Protein AF-A0A845U9T0-F1 (afdb_monomer_lite)

Organism: NCBI:txid2678518

pLDDT: mean 72.05, std 19.16, range [35.59, 94.81]

Radius of gyration: 30.47 Å; chains: 1; bounding box: 71×34×75 Å

Foldseek 3Di:
DDPDDDDDDPCPDPPPPPDDDPQDKFWWADPPPGIDIDRDHPVCQQPFDQDPPPRDTTGTDDDDDPDDDDDPVVVVVVVVVVVCLVPNPDDDPPVDDDPDDDDDDPDPPPPPPDPPVPDDPPPDDD

Secondary structure (DSSP, 8-state):
------------------S---PPEEEEEETTTEEEEEE--GGGTTSPEEPTTT--EEEEE-PPP-PPPPPHHHHHHHHHHHHHHH-----------------------------GGGS-TT----

Structure (mmCIF, N/CA/C/O backbone):
data_AF-A0A845U9T0-F1
#
_entry.id   AF-A0A845U9T0-F1
#
loop_
_atom_site.group_PDB
_atom_site.id
_atom_site.type_symbol
_atom_site.label_atom_id
_atom_site.label_alt_id
_atom_site.label_comp_id
_atom_site.label_asym_id
_atom_site.label_entity_id
_atom_site.label_seq_id
_atom_site.pdbx_PDB_ins_code
_atom_site.Cartn_x
_atom_site.Cartn_y
_atom_site.Cartn_z
_atom_site.occupancy
_atom_site.B_iso_or_equiv
_atom_site.auth_seq_id
_atom_site.auth_comp_id
_atom_site.auth_asym_id
_atom_site.auth_atom_id
_atom_site.pdbx_PDB_model_num
ATOM 1 N N . MET A 1 1 ? -35.854 2.836 18.927 1.00 38.88 1 MET A N 1
ATOM 2 C CA . MET A 1 1 ? -35.274 1.476 18.996 1.00 38.88 1 MET A CA 1
ATOM 3 C C . MET A 1 1 ? -33.750 1.597 18.902 1.00 38.88 1 MET A C 1
ATOM 5 O O . MET A 1 1 ? -33.208 1.652 17.812 1.00 38.88 1 MET A O 1
ATOM 9 N N . ASN A 1 2 ? -33.083 2.022 19.975 1.00 35.59 2 ASN A N 1
ATOM 10 C CA . ASN A 1 2 ? -32.337 1.165 20.914 1.00 35.59 2 ASN A CA 1
ATOM 11 C C . ASN A 1 2 ? -31.400 0.147 20.237 1.00 35.59 2 ASN A C 1
ATOM 13 O O . ASN A 1 2 ? -31.702 -1.040 20.186 1.00 35.59 2 ASN A O 1
ATOM 17 N N . TRP A 1 3 ? -30.241 0.627 19.775 1.00 43.59 3 TRP A N 1
ATOM 18 C CA . TRP A 1 3 ? -29.057 -0.191 19.493 1.00 43.59 3 TRP A CA 1
ATOM 19 C C . TRP A 1 3 ? -28.278 -0.386 20.800 1.00 43.59 3 TRP A C 1
ATOM 21 O O . TRP A 1 3 ? -27.363 0.371 21.114 1.00 43.59 3 TRP A O 1
ATOM 31 N N . GLN A 1 4 ? -28.690 -1.358 21.612 1.00 44.28 4 GLN A N 1
ATOM 32 C CA . GLN A 1 4 ? -27.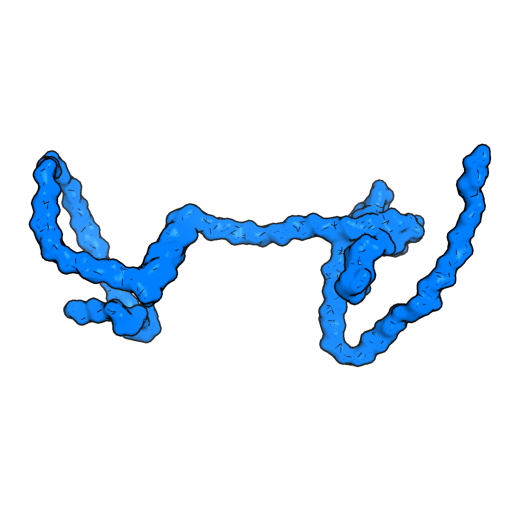956 -1.768 22.809 1.00 44.28 4 GLN A CA 1
ATOM 33 C C . GLN A 1 4 ? -27.548 -3.240 22.715 1.00 44.28 4 GLN A C 1
ATOM 35 O O . GLN A 1 4 ? -28.406 -4.097 22.525 1.00 44.28 4 GLN A O 1
ATOM 40 N N . ARG A 1 5 ? -26.262 -3.472 23.031 1.00 43.94 5 ARG A N 1
ATOM 41 C CA . ARG A 1 5 ? -25.603 -4.734 23.444 1.00 43.94 5 ARG A CA 1
ATOM 42 C C . ARG A 1 5 ? -25.292 -5.700 22.284 1.00 43.94 5 ARG A C 1
ATOM 44 O O . ARG A 1 5 ? -26.107 -5.907 21.406 1.00 43.94 5 ARG A O 1
ATOM 51 N N . SER A 1 6 ? -24.102 -6.288 22.180 1.00 44.00 6 SER A N 1
ATOM 52 C CA . SER A 1 6 ? -23.219 -6.749 23.253 1.00 44.00 6 SER A CA 1
ATOM 53 C C . SER A 1 6 ? -21.743 -6.675 22.867 1.00 44.00 6 SER A C 1
ATOM 55 O O . SER A 1 6 ? -21.327 -7.186 21.831 1.00 44.00 6 SER A O 1
ATOM 57 N N . MET A 1 7 ? -20.947 -6.139 23.794 1.00 48.44 7 MET A N 1
ATOM 58 C CA . MET A 1 7 ? -19.568 -6.562 23.994 1.00 48.44 7 MET A CA 1
ATOM 59 C C . MET A 1 7 ? -19.577 -8.055 24.331 1.00 48.44 7 MET A C 1
ATOM 61 O O . MET A 1 7 ? -20.154 -8.455 25.341 1.00 48.44 7 MET A O 1
ATOM 65 N N . VAL A 1 8 ? -18.911 -8.869 23.521 1.00 44.19 8 VAL A N 1
ATOM 66 C CA . VAL A 1 8 ? -18.323 -10.116 24.009 1.00 44.19 8 VAL A CA 1
ATOM 67 C C . VAL A 1 8 ? -16.890 -10.126 23.514 1.00 44.19 8 VAL A C 1
ATOM 69 O O . VAL A 1 8 ? -16.607 -10.408 22.351 1.00 44.19 8 VAL A O 1
ATOM 72 N N . GLY A 1 9 ? -15.989 -9.729 24.412 1.00 44.94 9 GLY A N 1
ATOM 73 C CA . GLY A 1 9 ? -14.562 -9.884 24.218 1.00 44.94 9 GLY A CA 1
ATOM 74 C C . GLY A 1 9 ? -14.255 -11.347 23.941 1.00 44.94 9 GLY A C 1
ATOM 75 O O . GLY A 1 9 ? -14.543 -12.223 24.755 1.00 44.94 9 GLY A O 1
ATOM 76 N N . ARG A 1 10 ? -13.655 -11.610 22.785 1.00 42.50 10 ARG A N 1
ATOM 77 C CA . ARG A 1 10 ? -13.039 -12.898 22.490 1.00 42.50 10 ARG A CA 1
ATOM 78 C C . ARG A 1 10 ? -11.532 -12.696 22.469 1.00 42.50 10 ARG A C 1
ATOM 80 O O . ARG A 1 10 ? -10.883 -12.696 21.431 1.00 42.50 10 ARG A O 1
ATOM 87 N N . SER A 1 11 ? -11.003 -12.464 23.667 1.00 49.97 11 SER A N 1
ATOM 88 C CA . SER A 1 11 ? -9.575 -12.536 23.959 1.00 49.97 11 SER A CA 1
ATOM 89 C C . SER A 1 11 ? -9.167 -14.008 23.987 1.00 49.97 11 SER A C 1
ATOM 91 O O . SER A 1 11 ? -9.206 -14.622 25.041 1.00 49.97 11 SER A O 1
ATOM 93 N N . PHE A 1 12 ? -8.875 -14.598 22.824 1.00 44.16 12 PHE A N 1
ATOM 94 C CA . PHE A 1 12 ? -8.414 -15.986 22.669 1.00 44.16 12 PHE A CA 1
ATOM 95 C C . PHE A 1 12 ? -7.844 -16.144 21.242 1.00 44.16 12 PHE A C 1
ATOM 97 O O . PHE A 1 12 ? -8.606 -16.316 20.302 1.00 44.16 12 PHE A O 1
ATOM 104 N N . TYR A 1 13 ? -6.555 -16.062 20.925 1.00 47.75 13 TYR A N 1
ATOM 105 C CA . TYR A 1 13 ? -5.326 -16.009 21.700 1.00 47.75 13 TYR A CA 1
ATOM 106 C C . TYR A 1 13 ? -4.304 -15.232 20.857 1.00 47.75 13 TYR A C 1
ATOM 108 O O . TYR A 1 13 ? -4.102 -15.553 19.683 1.00 47.75 13 TYR A O 1
ATOM 116 N N . ALA A 1 14 ? -3.624 -14.249 21.446 1.00 55.84 14 ALA A N 1
ATOM 117 C CA . ALA A 1 14 ? -2.331 -13.827 20.928 1.00 55.84 14 ALA A CA 1
ATOM 118 C C . ALA A 1 14 ? -1.397 -15.033 21.077 1.00 55.84 14 ALA A C 1
ATOM 120 O O . ALA A 1 14 ? -0.988 -15.370 22.186 1.00 55.84 14 ALA A O 1
ATOM 121 N N . ILE A 1 15 ? -1.153 -15.746 19.976 1.00 57.47 15 ILE A N 1
ATOM 122 C CA . ILE A 1 15 ? -0.206 -16.860 19.937 1.00 57.47 15 ILE A CA 1
ATOM 123 C C . ILE A 1 15 ? 1.148 -16.269 20.354 1.00 57.47 15 ILE A C 1
ATOM 125 O O . ILE A 1 15 ? 1.649 -15.388 19.649 1.00 57.47 15 ILE A O 1
ATOM 129 N N . PRO A 1 16 ? 1.739 -16.678 21.492 1.00 53.03 16 PRO A N 1
ATOM 130 C CA . PRO A 1 16 ? 3.032 -16.153 21.889 1.00 53.03 16 PRO A CA 1
ATOM 131 C C . PRO A 1 16 ? 4.074 -16.712 20.919 1.00 53.03 16 PRO A C 1
ATOM 133 O O . PRO A 1 16 ? 4.473 -17.874 21.015 1.00 53.03 16 PRO A O 1
ATOM 136 N N . PHE A 1 17 ? 4.484 -15.883 19.958 1.00 54.03 17 PHE A N 1
ATOM 137 C CA . PHE A 1 17 ? 5.569 -16.171 19.026 1.00 54.03 17 PHE A CA 1
ATOM 138 C C . PHE A 1 17 ? 6.864 -16.372 19.819 1.00 54.03 17 PHE A C 1
ATOM 140 O O . PHE A 1 17 ? 7.557 -15.421 20.187 1.00 54.03 17 PHE A O 1
ATOM 147 N N . ARG A 1 18 ? 7.203 -17.630 20.111 1.00 58.97 18 ARG A N 1
ATOM 148 C CA . ARG A 1 18 ? 8.524 -17.978 20.629 1.00 58.97 18 ARG A CA 1
ATOM 149 C C . ARG A 1 18 ? 9.514 -17.963 19.477 1.00 58.97 18 ARG A C 1
ATOM 151 O O . ARG A 1 18 ? 9.571 -18.896 18.690 1.00 58.97 18 ARG A O 1
ATOM 158 N N . GLY A 1 19 ? 10.329 -16.916 19.466 1.00 54.12 19 GLY A N 1
ATOM 159 C CA . GLY A 1 19 ? 11.667 -16.946 18.897 1.00 54.12 19 GLY A CA 1
ATOM 160 C C . GLY A 1 19 ? 11.731 -16.746 17.387 1.00 54.12 19 GLY A C 1
ATOM 161 O O . GLY A 1 19 ? 11.682 -17.699 16.624 1.00 54.12 19 GLY A O 1
ATOM 162 N N . ARG A 1 20 ? 12.054 -15.504 17.005 1.00 58.94 20 ARG A N 1
ATOM 163 C CA . ARG A 1 20 ? 12.726 -15.138 15.744 1.00 58.94 20 ARG A CA 1
ATOM 164 C C . ARG A 1 20 ? 11.877 -14.967 14.477 1.00 58.94 20 ARG A C 1
ATOM 166 O O . ARG A 1 20 ? 12.447 -15.010 13.393 1.00 58.94 20 ARG A O 1
ATOM 173 N N . ASP A 1 21 ? 10.591 -14.638 14.594 1.00 58.19 21 ASP A N 1
ATOM 174 C CA . ASP A 1 21 ? 9.792 -14.218 13.434 1.00 58.19 21 ASP A CA 1
ATOM 175 C C . ASP A 1 21 ? 9.629 -12.693 13.378 1.00 58.19 21 ASP A C 1
ATOM 177 O O . ASP A 1 21 ? 9.148 -12.059 14.321 1.00 58.19 21 ASP A O 1
ATOM 181 N N . ARG A 1 22 ? 10.065 -12.082 12.271 1.00 68.81 22 ARG A N 1
ATOM 182 C CA . ARG A 1 22 ? 9.840 -10.658 11.989 1.00 68.81 22 ARG A CA 1
ATOM 183 C C . ARG A 1 22 ? 8.363 -10.475 11.636 1.00 68.81 22 ARG A C 1
ATOM 185 O O . ARG A 1 22 ? 7.997 -10.528 10.466 1.00 68.81 22 ARG A O 1
ATOM 192 N N . MET A 1 23 ? 7.515 -10.308 12.646 1.00 85.12 23 MET A N 1
ATOM 193 C CA . MET A 1 23 ? 6.086 -10.073 12.438 1.00 85.12 23 MET A CA 1
ATOM 194 C C . MET A 1 23 ? 5.888 -8.774 11.631 1.00 85.12 23 MET A C 1
ATOM 196 O O . MET A 1 23 ? 6.529 -7.771 11.956 1.00 85.12 23 MET A O 1
ATOM 200 N N . PRO A 1 24 ? 5.065 -8.777 10.565 1.00 86.75 24 PRO A N 1
ATOM 201 C CA . PRO A 1 24 ? 4.915 -7.611 9.709 1.00 86.75 24 PRO A CA 1
ATOM 202 C C . PRO A 1 24 ? 4.261 -6.452 10.463 1.00 86.75 24 PRO A C 1
ATOM 204 O O . PRO A 1 24 ? 3.299 -6.631 11.213 1.00 86.75 24 PRO A O 1
ATOM 207 N N . SER A 1 25 ? 4.791 -5.255 10.229 1.00 88.19 25 SER A N 1
ATOM 208 C CA . SER A 1 25 ? 4.262 -3.998 10.743 1.00 88.19 25 SER A CA 1
ATOM 209 C C . SER A 1 25 ? 3.198 -3.441 9.798 1.00 88.19 25 SER A C 1
ATOM 211 O O . SER A 1 25 ? 3.440 -3.326 8.593 1.00 88.19 25 SER A O 1
ATOM 213 N N . TYR A 1 26 ? 2.056 -3.039 10.342 1.00 90.88 26 TYR A N 1
ATOM 214 C CA . TYR A 1 26 ? 0.970 -2.392 9.612 1.00 90.88 26 TYR A CA 1
ATOM 215 C C . TYR A 1 26 ? 0.676 -1.011 10.192 1.00 90.88 26 TYR A C 1
ATOM 217 O O . TYR A 1 26 ? 0.786 -0.812 11.399 1.00 90.88 26 TYR A O 1
ATOM 225 N N . GLU A 1 27 ? 0.291 -0.071 9.331 1.00 92.25 27 GLU A N 1
ATOM 226 C CA . GLU A 1 27 ? -0.120 1.280 9.723 1.00 92.25 27 GLU A CA 1
ATOM 227 C C . GLU A 1 27 ? -1.642 1.360 9.878 1.00 92.25 27 GLU A C 1
ATOM 229 O O . GLU A 1 27 ? -2.390 0.829 9.056 1.00 92.25 27 GLU A O 1
ATOM 234 N N . TYR A 1 28 ? -2.096 2.063 10.910 1.00 92.81 28 TYR A N 1
ATOM 235 C CA . TYR A 1 28 ? -3.500 2.337 11.210 1.00 92.81 28 TYR A CA 1
ATOM 236 C C . TYR A 1 28 ? -3.687 3.834 11.451 1.00 92.81 28 TYR A C 1
ATOM 238 O O . TYR A 1 28 ? -2.749 4.528 11.845 1.00 92.81 28 TYR A O 1
ATOM 246 N N . GLU A 1 29 ? -4.896 4.341 11.221 1.00 94.19 29 GLU A N 1
ATOM 247 C CA . GLU A 1 29 ? -5.227 5.754 11.408 1.00 94.19 29 GLU A CA 1
ATOM 248 C C . GLU A 1 29 ? -6.441 5.911 12.315 1.00 94.19 29 GLU A C 1
ATOM 250 O O . GLU A 1 29 ? -7.535 5.412 12.045 1.00 94.19 29 GLU A O 1
ATOM 255 N N . CYS A 1 30 ? -6.212 6.596 13.433 1.00 93.31 30 CYS A N 1
ATOM 256 C CA . CYS A 1 30 ? -7.248 7.033 14.347 1.00 93.31 30 CYS A CA 1
ATOM 257 C C . CYS A 1 30 ? -7.718 8.437 13.947 1.00 93.31 30 CYS A C 1
ATOM 259 O O . CYS A 1 30 ? -6.899 9.336 13.760 1.00 93.31 30 CYS A O 1
ATOM 261 N N . ASN A 1 31 ? -9.036 8.652 13.920 1.00 91.19 31 ASN A N 1
ATOM 262 C CA . ASN A 1 31 ? -9.647 9.943 13.581 1.00 91.19 31 ASN A CA 1
ATOM 263 C C . ASN A 1 31 ? -9.326 11.078 14.574 1.00 91.19 31 ASN A C 1
ATOM 265 O O . ASN A 1 31 ? -9.613 12.237 14.282 1.00 91.19 31 ASN A O 1
ATOM 269 N N . HIS A 1 32 ? -8.781 10.769 15.755 1.00 90.31 32 HIS A N 1
ATOM 270 C CA . HIS A 1 32 ? -8.492 11.760 16.799 1.00 90.31 32 HIS A CA 1
ATOM 271 C C . HIS A 1 32 ? -7.000 11.906 17.099 1.00 90.31 32 HIS A C 1
ATOM 273 O O . HIS A 1 32 ? -6.515 13.025 17.232 1.00 90.31 32 HIS A O 1
ATOM 279 N N . CYS A 1 33 ? -6.265 10.795 17.194 1.00 92.19 33 CYS A N 1
ATOM 280 C CA . CYS A 1 33 ? -4.849 10.809 17.577 1.00 92.19 33 CYS A CA 1
ATOM 281 C C . CYS A 1 33 ? -3.889 10.753 16.377 1.00 92.19 33 CYS A C 1
ATOM 283 O O . CYS A 1 33 ? -2.709 11.056 16.527 1.00 92.19 33 CYS A O 1
ATOM 285 N N . GLY A 1 34 ? -4.375 10.378 15.189 1.00 90.94 34 GLY A N 1
ATOM 286 C CA . GLY A 1 34 ? -3.557 10.229 13.986 1.00 90.94 34 GLY A CA 1
ATOM 287 C C . GLY A 1 34 ? -3.049 8.803 13.757 1.00 90.94 34 GLY A C 1
ATOM 288 O O . GLY A 1 34 ? -3.689 7.821 14.145 1.00 90.94 34 GLY A O 1
ATOM 289 N N . LYS A 1 35 ? -1.915 8.689 13.055 1.00 92.31 35 LYS A N 1
ATOM 290 C CA . LYS A 1 35 ? -1.380 7.413 12.556 1.00 92.31 35 LYS A CA 1
ATOM 291 C C . LYS A 1 35 ? -0.489 6.714 13.574 1.00 92.31 35 LYS A C 1
ATOM 293 O O . LYS A 1 35 ? 0.323 7.357 14.234 1.00 92.31 35 LYS A O 1
ATOM 298 N N . PHE A 1 36 ? -0.592 5.392 13.641 1.00 92.19 36 PHE A N 1
ATOM 299 C CA . PHE A 1 36 ? 0.279 4.545 14.452 1.00 92.19 36 PHE A CA 1
ATOM 300 C C . PHE A 1 36 ? 0.576 3.218 13.746 1.00 92.19 36 PHE A C 1
ATOM 302 O O . PHE A 1 36 ? -0.123 2.828 12.810 1.00 92.19 36 PHE A O 1
ATOM 309 N N . THR A 1 37 ? 1.620 2.527 14.200 1.00 91.00 37 THR A N 1
ATOM 310 C CA . THR A 1 37 ? 2.097 1.278 13.593 1.00 91.00 37 THR A CA 1
ATOM 311 C C . THR A 1 37 ? 2.023 0.139 14.599 1.00 91.00 37 THR A C 1
ATOM 313 O O . THR A 1 37 ? 2.470 0.287 15.734 1.00 91.00 37 THR A O 1
ATOM 316 N N . GLU A 1 38 ? 1.504 -1.013 14.176 1.00 89.62 38 GLU A N 1
ATOM 317 C CA . GLU A 1 38 ? 1.376 -2.205 15.014 1.00 89.62 38 GLU A CA 1
ATOM 318 C C . GLU A 1 38 ? 1.848 -3.459 14.269 1.00 89.62 38 GLU A C 1
ATOM 320 O O . GLU A 1 38 ? 1.585 -3.635 13.077 1.00 89.62 38 GLU A O 1
ATOM 325 N N . ASN A 1 39 ? 2.547 -4.350 14.974 1.00 88.88 39 ASN A N 1
ATOM 326 C CA . ASN A 1 39 ? 2.958 -5.640 14.428 1.00 88.88 39 ASN A CA 1
ATOM 327 C C . ASN A 1 39 ? 1.820 -6.642 14.619 1.00 88.88 39 ASN A C 1
ATOM 329 O O . ASN A 1 39 ? 1.439 -6.923 15.755 1.00 88.88 39 ASN A O 1
ATOM 333 N N . ARG A 1 40 ? 1.286 -7.201 13.531 1.00 87.25 40 ARG A N 1
ATOM 334 C CA . ARG A 1 40 ? 0.195 -8.189 13.594 1.00 87.25 40 ARG A CA 1
ATOM 335 C C . ARG A 1 40 ? 0.449 -9.330 12.610 1.00 87.25 40 ARG A C 1
ATOM 337 O O . ARG A 1 40 ? 1.163 -9.141 11.628 1.00 87.25 40 ARG A O 1
ATOM 344 N N . PRO A 1 41 ? -0.112 -10.528 12.829 1.00 87.50 41 PRO A N 1
ATOM 345 C CA . PRO A 1 41 ? -0.094 -11.566 11.808 1.00 87.50 41 PRO A CA 1
ATOM 346 C C . PRO A 1 41 ? -0.890 -11.110 10.579 1.00 87.50 41 PRO A C 1
ATOM 348 O O . PRO A 1 41 ? -1.893 -10.405 10.701 1.00 87.50 41 PRO A O 1
ATOM 351 N N . LEU A 1 42 ? -0.490 -11.572 9.391 1.00 87.56 42 LEU A N 1
ATOM 352 C CA . LEU A 1 42 ? -1.147 -11.210 8.129 1.00 87.56 42 LEU A CA 1
ATOM 353 C C . LEU A 1 42 ? -2.661 -11.502 8.139 1.00 87.56 42 LEU A C 1
ATOM 355 O O . LEU A 1 42 ? -3.433 -10.724 7.581 1.00 87.56 42 LEU A O 1
ATOM 359 N N . ALA A 1 43 ? -3.085 -12.564 8.833 1.00 88.94 43 ALA A N 1
ATOM 360 C CA . ALA A 1 43 ? -4.492 -12.942 8.992 1.00 88.94 43 ALA A CA 1
ATOM 361 C C . ALA A 1 43 ? -5.356 -11.867 9.679 1.00 88.94 43 ALA A C 1
ATOM 363 O O . ALA A 1 43 ? -6.530 -11.756 9.360 1.00 88.94 43 ALA A O 1
ATOM 364 N N . GLN A 1 44 ? -4.776 -11.066 10.580 1.00 85.81 44 GLN A N 1
ATOM 365 C CA . GLN A 1 44 ? -5.474 -9.987 11.300 1.00 85.81 44 GLN A CA 1
ATOM 366 C C . GLN A 1 44 ? -5.209 -8.615 10.683 1.00 85.81 44 GLN A C 1
ATOM 368 O O . GLN A 1 44 ? -5.609 -7.587 11.220 1.00 85.81 44 GLN A O 1
ATOM 373 N N . SER A 1 45 ? -4.495 -8.570 9.559 1.00 86.56 45 SER A N 1
ATOM 374 C CA . SER A 1 45 ? -4.101 -7.305 8.955 1.00 86.56 45 SER A CA 1
ATOM 375 C C . SER A 1 45 ? -5.292 -6.518 8.400 1.00 86.56 45 SER A C 1
ATOM 377 O O . SER A 1 45 ? -5.136 -5.344 8.113 1.00 86.56 45 SER A O 1
ATOM 379 N N . GLY A 1 46 ? -6.462 -7.125 8.189 1.00 86.81 46 GLY A N 1
ATOM 380 C CA . GLY A 1 46 ? -7.672 -6.410 7.762 1.00 86.81 46 GLY A CA 1
ATOM 381 C C . GLY A 1 46 ? -8.519 -5.870 8.916 1.00 86.81 46 GLY A C 1
ATOM 382 O O . GLY A 1 46 ? -9.394 -5.040 8.680 1.00 86.81 46 GLY A O 1
ATOM 383 N N . ASP A 1 47 ? -8.270 -6.330 10.142 1.00 90.88 47 ASP A N 1
ATOM 384 C CA . ASP A 1 47 ? -9.112 -6.014 11.292 1.00 90.88 47 ASP A CA 1
ATOM 385 C C . ASP A 1 47 ? -8.778 -4.621 11.845 1.00 90.88 47 ASP A C 1
ATOM 387 O O . ASP A 1 47 ? -7.603 -4.240 11.875 1.00 90.88 47 ASP A O 1
ATOM 391 N N . PRO A 1 48 ? -9.772 -3.846 12.323 1.00 90.69 48 PRO A N 1
ATOM 392 C CA . PRO A 1 48 ? -9.495 -2.588 13.003 1.00 90.69 48 PRO A CA 1
ATOM 393 C C . PRO A 1 48 ? -8.621 -2.821 14.247 1.00 90.69 48 PRO A C 1
ATOM 395 O O . PRO A 1 48 ? -8.805 -3.786 14.996 1.00 90.69 48 PRO A O 1
ATOM 398 N N . ALA A 1 49 ? -7.660 -1.925 14.463 1.00 90.94 49 ALA A N 1
ATOM 399 C CA . ALA A 1 49 ? -6.795 -1.916 15.639 1.00 90.94 49 ALA A CA 1
ATOM 400 C C . ALA A 1 49 ? -7.319 -0.929 16.687 1.00 90.94 49 ALA A C 1
ATOM 402 O O . ALA A 1 49 ? -8.054 0.003 16.363 1.00 90.94 49 ALA A O 1
ATOM 403 N N . VAL A 1 50 ? -6.945 -1.122 17.949 1.00 92.81 50 VAL A N 1
ATOM 404 C CA . VAL A 1 50 ? -7.298 -0.195 19.032 1.00 92.81 50 VAL A CA 1
ATOM 405 C C . VAL A 1 50 ? -6.204 0.862 19.142 1.00 92.81 50 VAL A C 1
ATOM 407 O O . VAL A 1 50 ? -5.022 0.531 19.202 1.00 92.81 50 VAL A O 1
ATOM 410 N N . CYS A 1 51 ? -6.582 2.139 19.144 1.00 91.06 51 CYS A N 1
ATOM 411 C CA . CYS A 1 51 ? -5.626 3.232 19.279 1.00 91.06 51 CYS A CA 1
ATOM 412 C C . CYS A 1 51 ? -5.022 3.251 20.696 1.00 91.06 51 CYS A C 1
ATOM 414 O O . CYS A 1 51 ? -5.780 3.391 21.653 1.00 91.06 51 CYS A O 1
ATOM 416 N N . PRO A 1 52 ? -3.685 3.233 20.859 1.00 89.75 52 PRO A N 1
ATOM 417 C CA . PRO A 1 52 ? -3.043 3.189 22.178 1.00 89.75 52 PRO A CA 1
ATOM 418 C C . PRO A 1 52 ? -3.175 4.486 22.996 1.00 89.75 52 PRO A C 1
ATOM 420 O O . PRO A 1 52 ? -2.746 4.522 24.145 1.00 89.75 52 PRO A O 1
ATOM 423 N N . GLN A 1 53 ? -3.710 5.567 22.413 1.00 91.25 53 GLN A N 1
ATOM 424 C CA . GLN A 1 53 ? -3.899 6.847 23.108 1.00 91.25 53 GLN A CA 1
ATOM 425 C C . GLN A 1 53 ? -5.341 7.121 23.545 1.00 91.25 53 GLN A C 1
ATOM 427 O O . GLN A 1 53 ? -5.538 7.813 24.539 1.00 91.25 53 GLN A O 1
ATOM 432 N N . CYS A 1 54 ? -6.341 6.645 22.798 1.00 91.69 54 CYS A N 1
ATOM 433 C CA . CYS A 1 54 ? -7.752 6.967 23.055 1.00 91.69 54 CYS A CA 1
ATOM 434 C C . CYS A 1 54 ? -8.684 5.749 23.075 1.00 91.69 54 CYS A C 1
ATOM 436 O O . CYS A 1 54 ? -9.896 5.926 23.167 1.00 91.69 54 CYS A O 1
ATOM 438 N N . ASP A 1 55 ? -8.142 4.535 22.939 1.00 91.31 55 ASP A N 1
ATOM 439 C CA . ASP A 1 55 ? -8.865 3.255 22.937 1.00 91.31 55 ASP A CA 1
ATOM 440 C C . ASP A 1 55 ? -9.977 3.117 21.880 1.00 91.31 55 ASP A C 1
ATOM 442 O O . ASP A 1 55 ? -10.791 2.193 21.915 1.00 91.31 55 ASP A O 1
ATOM 446 N N . GLN A 1 56 ? -10.008 4.006 20.887 1.00 90.50 56 GLN A N 1
ATOM 447 C CA . GLN A 1 56 ? -10.958 3.931 19.783 1.00 90.50 56 GLN A CA 1
ATOM 448 C C . GLN A 1 56 ? -10.491 2.984 18.674 1.00 90.50 56 GLN A C 1
ATOM 450 O O . GLN A 1 56 ? -9.294 2.780 18.464 1.00 90.50 56 GLN A O 1
ATOM 455 N N . SER A 1 57 ? -11.449 2.454 17.908 1.00 91.12 57 SER A N 1
ATOM 456 C CA . SER A 1 57 ? -11.171 1.647 16.720 1.00 91.12 57 SER A CA 1
ATOM 457 C C . SER A 1 57 ? -10.556 2.494 15.603 1.00 91.12 57 SER A C 1
ATOM 459 O O . SER A 1 57 ? -11.155 3.476 15.161 1.00 91.12 57 SER A O 1
ATOM 461 N N . ALA A 1 58 ? -9.402 2.072 15.105 1.00 92.19 58 ALA A N 1
ATOM 462 C CA . ALA A 1 58 ? -8.681 2.668 13.993 1.00 92.19 58 ALA A CA 1
ATOM 463 C C . ALA A 1 58 ? -8.640 1.700 12.806 1.00 92.19 58 ALA A C 1
ATOM 465 O O . ALA A 1 58 ? -8.342 0.512 12.957 1.00 92.19 58 ALA A O 1
ATOM 466 N N . ALA A 1 59 ? -8.939 2.209 11.612 1.00 91.94 59 ALA A N 1
ATOM 467 C CA . ALA A 1 59 ? -8.885 1.422 10.386 1.00 91.94 59 ALA A CA 1
ATOM 468 C C . ALA A 1 59 ? -7.439 1.298 9.890 1.00 91.94 59 ALA A C 1
ATOM 470 O O . ALA A 1 59 ? -6.617 2.195 10.098 1.00 91.94 59 ALA A O 1
ATOM 471 N N . ARG A 1 60 ? -7.124 0.191 9.211 1.00 92.44 60 ARG A N 1
ATOM 472 C CA . ARG A 1 60 ? -5.817 0.027 8.571 1.00 92.44 60 ARG A CA 1
ATOM 473 C C . ARG A 1 60 ? -5.661 1.003 7.413 1.00 92.44 60 ARG A C 1
ATOM 475 O O . ARG A 1 60 ? -6.547 1.125 6.569 1.00 92.44 60 ARG A O 1
ATOM 482 N N . VAL A 1 61 ? -4.477 1.594 7.315 1.00 91.75 61 VAL A N 1
ATOM 483 C CA . VAL A 1 61 ? -4.061 2.417 6.184 1.00 91.75 61 VAL A CA 1
ATOM 484 C C . VAL A 1 61 ? -3.122 1.628 5.282 1.00 91.75 61 VAL A C 1
ATOM 486 O O . VAL A 1 61 ? -2.150 1.014 5.722 1.00 91.75 61 VAL A O 1
ATOM 489 N N . ILE A 1 62 ? -3.408 1.656 3.981 1.00 88.31 62 ILE A N 1
ATOM 490 C CA . ILE A 1 62 ? -2.504 1.146 2.950 1.00 88.31 62 ILE A CA 1
ATOM 491 C C . ILE A 1 62 ? -1.726 2.339 2.407 1.00 88.31 62 ILE A C 1
ATOM 493 O O . ILE A 1 62 ? -2.168 3.030 1.488 1.00 88.31 62 ILE A O 1
ATOM 497 N N . SER A 1 63 ? -0.568 2.597 3.007 1.00 82.00 63 SER A N 1
ATOM 498 C CA . SER A 1 63 ? 0.316 3.660 2.543 1.00 82.00 63 SER A CA 1
ATOM 499 C C . SER A 1 63 ? 0.959 3.269 1.206 1.00 82.00 63 SER A C 1
ATOM 501 O O . SER A 1 63 ? 1.465 2.150 1.065 1.00 82.00 63 SER A O 1
ATOM 503 N N . PRO A 1 64 ? 0.959 4.161 0.199 1.00 79.31 64 PRO A N 1
ATOM 504 C CA . PRO A 1 64 ? 1.604 3.880 -1.071 1.00 79.31 64 PRO A CA 1
ATOM 505 C C . PRO A 1 64 ? 3.110 3.722 -0.859 1.00 79.31 64 PRO A C 1
ATOM 507 O O . PRO A 1 64 ? 3.765 4.569 -0.245 1.00 79.31 64 PRO A O 1
ATOM 510 N N . CYS A 1 65 ? 3.683 2.649 -1.402 1.00 77.12 65 CYS A N 1
ATOM 511 C CA . CYS A 1 65 ? 5.131 2.502 -1.423 1.00 77.12 65 CYS A CA 1
ATOM 512 C C . CYS A 1 65 ? 5.730 3.606 -2.310 1.00 77.12 65 CYS A C 1
ATOM 514 O O . CYS A 1 65 ? 5.314 3.789 -3.458 1.00 77.12 65 CYS A O 1
ATOM 516 N N . ARG A 1 66 ? 6.712 4.351 -1.789 1.00 78.75 66 ARG A N 1
ATOM 517 C CA . ARG A 1 66 ? 7.436 5.377 -2.552 1.00 78.75 66 ARG A CA 1
ATOM 518 C C . ARG A 1 66 ? 8.395 4.702 -3.532 1.00 78.75 66 ARG A C 1
ATOM 520 O O . ARG A 1 66 ? 9.582 4.557 -3.260 1.00 78.75 66 ARG A O 1
ATOM 527 N N . LEU A 1 67 ? 7.868 4.268 -4.672 1.00 83.00 67 LEU A N 1
ATOM 528 C CA . LEU A 1 67 ? 8.663 3.660 -5.733 1.00 83.00 67 LEU A CA 1
ATOM 529 C C . LEU A 1 67 ? 9.336 4.749 -6.572 1.00 83.00 67 LEU A C 1
ATOM 531 O O . LEU A 1 67 ? 8.667 5.586 -7.181 1.00 83.00 67 LEU A O 1
ATOM 535 N N . SER A 1 68 ? 10.667 4.709 -6.647 1.00 85.12 68 SER A N 1
ATOM 536 C CA . SER A 1 68 ? 11.400 5.500 -7.635 1.00 85.12 68 SER A CA 1
ATOM 537 C C . SER A 1 68 ? 11.097 4.962 -9.033 1.00 85.12 68 SER A C 1
ATOM 539 O O . SER A 1 68 ? 11.186 3.759 -9.291 1.00 85.12 68 SER A O 1
ATOM 541 N N . ARG A 1 69 ? 10.710 5.844 -9.956 1.00 87.81 69 ARG A N 1
ATOM 542 C CA . ARG A 1 69 ? 10.458 5.469 -11.348 1.00 87.81 69 ARG A CA 1
ATOM 543 C C . ARG A 1 69 ? 11.725 5.712 -12.155 1.00 87.81 69 ARG A C 1
ATOM 545 O O . ARG A 1 69 ? 12.168 6.848 -12.270 1.00 87.81 69 ARG A O 1
ATOM 552 N N . ALA A 1 70 ? 12.243 4.662 -12.793 1.00 90.12 70 ALA A N 1
ATOM 553 C CA . ALA A 1 70 ? 13.228 4.827 -13.860 1.00 90.12 70 ALA A CA 1
ATOM 554 C C . ALA A 1 70 ? 12.696 5.809 -14.922 1.00 90.12 70 ALA A C 1
ATOM 556 O O . ALA A 1 70 ? 11.492 5.804 -15.218 1.00 90.12 70 ALA A O 1
ATOM 557 N N . SER A 1 71 ? 13.579 6.631 -15.494 1.00 94.25 71 SER A N 1
ATOM 558 C CA . SER A 1 71 ? 13.230 7.512 -16.612 1.00 94.25 71 SER A CA 1
ATOM 559 C C . SER A 1 71 ? 12.778 6.690 -17.825 1.00 94.25 71 SER A C 1
ATOM 561 O O . SER A 1 71 ? 13.110 5.508 -17.945 1.00 94.25 71 SER A O 1
ATOM 563 N N . SER A 1 72 ? 12.009 7.301 -18.734 1.00 93.19 72 SER A N 1
ATOM 564 C CA . SER A 1 72 ? 11.506 6.608 -19.932 1.00 93.19 72 SER A CA 1
ATOM 565 C C . SER A 1 72 ? 12.647 5.988 -20.747 1.00 93.19 72 SER A C 1
ATOM 567 O O . SER A 1 72 ? 12.616 4.799 -21.055 1.00 93.19 72 SER A O 1
ATOM 569 N N . ASN A 1 73 ? 13.712 6.764 -20.978 1.00 94.81 73 ASN A N 1
ATOM 570 C CA . ASN A 1 73 ? 14.888 6.327 -21.730 1.00 94.81 73 ASN A CA 1
ATOM 571 C C . ASN A 1 73 ? 15.571 5.116 -21.090 1.00 94.81 73 ASN A C 1
ATOM 573 O O . ASN A 1 73 ? 15.910 4.167 -21.791 1.00 94.81 73 ASN A O 1
ATOM 577 N N . LEU A 1 74 ? 15.729 5.117 -19.761 1.00 94.56 74 LEU A N 1
ATOM 578 C CA . LEU A 1 74 ? 16.334 3.991 -19.055 1.00 94.56 74 LEU A CA 1
ATOM 579 C C . LEU A 1 74 ? 15.452 2.740 -19.173 1.00 94.56 74 LEU A C 1
ATOM 581 O O . LEU A 1 74 ? 15.953 1.660 -19.471 1.00 94.56 74 LEU 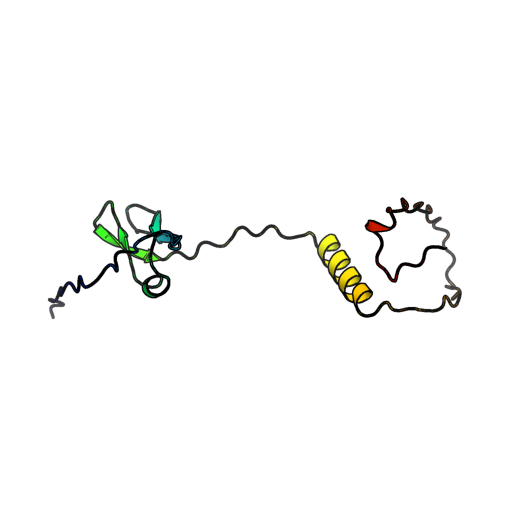A O 1
ATOM 585 N N . ARG A 1 75 ? 14.129 2.888 -19.030 1.00 93.69 75 ARG A N 1
ATOM 586 C CA . ARG A 1 75 ? 13.176 1.777 -19.184 1.00 93.69 75 ARG A CA 1
ATOM 587 C C . ARG A 1 75 ? 13.215 1.175 -20.590 1.00 93.69 75 ARG A C 1
ATOM 589 O O . ARG A 1 75 ? 13.269 -0.041 -20.727 1.00 93.69 75 ARG A O 1
ATOM 596 N N . MET A 1 76 ? 13.231 2.021 -21.619 1.00 93.69 76 MET A N 1
ATOM 597 C CA . MET A 1 76 ? 13.329 1.585 -23.014 1.00 93.69 76 MET A CA 1
ATOM 598 C C . MET A 1 76 ? 14.667 0.897 -23.296 1.00 93.69 76 MET A C 1
ATOM 600 O O . MET A 1 76 ? 14.685 -0.143 -23.949 1.00 93.69 76 MET A O 1
ATOM 604 N N . ALA A 1 77 ? 15.776 1.432 -22.775 1.00 91.31 77 ALA A N 1
ATOM 605 C CA . ALA A 1 77 ? 17.090 0.811 -22.910 1.00 91.31 77 ALA A CA 1
ATOM 606 C C . ALA A 1 77 ? 17.114 -0.592 -22.284 1.00 91.31 77 ALA A C 1
ATOM 608 O O . ALA A 1 77 ? 17.581 -1.531 -22.928 1.00 91.31 77 ALA A O 1
ATOM 609 N N . HIS A 1 78 ? 16.546 -0.761 -21.082 1.00 92.00 78 HIS A N 1
ATOM 610 C CA . HIS A 1 78 ? 16.395 -2.080 -20.460 1.00 92.00 78 HIS A CA 1
ATOM 611 C C . HIS A 1 78 ? 15.517 -3.012 -21.299 1.00 92.00 78 HIS A C 1
ATOM 613 O O . HIS A 1 78 ? 15.948 -4.121 -21.586 1.00 92.00 78 HIS A O 1
ATOM 619 N N . GLN A 1 79 ? 14.363 -2.551 -21.788 1.00 93.00 79 GLN A N 1
ATOM 620 C CA . GLN A 1 79 ? 13.465 -3.364 -22.615 1.00 93.00 79 GLN A CA 1
ATOM 621 C C . GLN A 1 79 ? 14.119 -3.825 -23.930 1.00 93.00 79 GLN A C 1
ATOM 623 O O . GLN A 1 79 ? 13.965 -4.975 -24.344 1.00 93.00 79 GLN A O 1
ATOM 628 N N . VAL A 1 80 ? 14.866 -2.945 -24.604 1.00 87.75 80 VAL A N 1
ATOM 629 C CA . VAL A 1 80 ? 15.619 -3.296 -25.820 1.00 87.75 80 VAL A CA 1
ATOM 630 C C . VAL A 1 80 ? 16.751 -4.269 -25.485 1.00 87.75 80 VAL A C 1
ATOM 632 O O . VAL A 1 80 ? 16.981 -5.217 -26.237 1.00 87.75 80 VAL A O 1
ATOM 635 N N . ASN A 1 81 ? 17.429 -4.075 -24.352 1.00 88.50 81 ASN A N 1
ATOM 636 C CA . ASN A 1 81 ? 18.502 -4.950 -23.887 1.00 88.50 81 ASN A CA 1
ATOM 637 C C . ASN A 1 81 ? 17.991 -6.344 -23.485 1.00 88.50 81 ASN A C 1
ATOM 639 O O . ASN A 1 81 ? 18.665 -7.331 -23.775 1.00 88.50 81 ASN A O 1
ATOM 643 N N . GLU A 1 82 ? 16.816 -6.435 -22.862 1.00 90.12 82 GLU A N 1
ATOM 644 C CA . GLU A 1 82 ? 16.105 -7.687 -22.571 1.00 90.12 82 GLU A CA 1
ATOM 645 C C . GLU A 1 82 ? 15.700 -8.384 -23.873 1.00 90.12 82 GLU A C 1
ATOM 647 O O . GLU A 1 82 ? 16.071 -9.529 -24.090 1.00 90.12 82 GLU A O 1
ATOM 652 N N . ARG A 1 83 ? 15.081 -7.678 -24.828 1.00 85.31 83 ARG A N 1
ATOM 653 C CA . ARG A 1 83 ? 14.749 -8.266 -26.141 1.00 85.31 83 ARG A CA 1
ATOM 654 C C . ARG A 1 83 ? 15.983 -8.790 -26.882 1.00 85.31 83 ARG A C 1
ATOM 656 O O . ARG A 1 83 ? 15.956 -9.882 -27.440 1.00 85.31 83 ARG A O 1
ATOM 663 N N . SER A 1 84 ? 17.065 -8.015 -26.875 1.00 80.62 84 SER A N 1
ATOM 664 C CA . SER A 1 84 ? 18.331 -8.393 -27.517 1.00 80.62 84 SER A CA 1
ATOM 665 C C . SER A 1 84 ? 19.055 -9.516 -26.768 1.00 80.62 84 SER A C 1
ATOM 667 O O . SER A 1 84 ? 19.926 -10.155 -27.346 1.00 80.62 84 SER A O 1
ATOM 669 N N . ALA A 1 85 ? 18.717 -9.745 -25.491 1.00 81.81 85 ALA A N 1
ATOM 670 C CA . ALA A 1 85 ? 19.240 -10.848 -24.691 1.00 81.81 85 ALA A CA 1
ATOM 671 C C . ALA A 1 85 ? 18.834 -12.196 -25.271 1.00 81.81 85 ALA A C 1
ATOM 673 O O . ALA A 1 85 ? 19.689 -13.056 -25.467 1.00 81.81 85 ALA A O 1
ATOM 674 N N . ASP A 1 86 ? 17.530 -12.329 -25.507 1.00 81.50 86 ASP A N 1
ATOM 675 C CA . ASP A 1 86 ? 16.878 -13.603 -25.781 1.00 81.50 86 ASP A CA 1
ATOM 676 C C . ASP A 1 86 ? 16.799 -13.882 -27.282 1.00 81.50 86 ASP A C 1
ATOM 678 O O . ASP A 1 86 ? 16.863 -15.032 -27.711 1.00 81.50 86 ASP A O 1
ATOM 682 N N . ASN A 1 87 ? 16.682 -12.835 -28.106 1.00 77.19 87 ASN A N 1
ATOM 683 C CA . ASN A 1 87 ? 16.667 -12.969 -29.558 1.00 77.19 87 ASN A CA 1
ATOM 684 C C . ASN A 1 87 ? 17.305 -11.736 -30.223 1.00 77.19 87 ASN A C 1
ATOM 686 O O . ASN A 1 87 ? 16.601 -10.796 -30.613 1.00 77.19 87 ASN A O 1
ATOM 690 N N . PRO A 1 88 ? 18.646 -11.687 -30.329 1.00 77.62 88 PRO A N 1
ATOM 691 C CA . PRO A 1 88 ? 19.308 -10.588 -31.009 1.00 77.62 88 PRO A CA 1
ATOM 692 C C . PRO A 1 88 ? 18.955 -10.631 -32.499 1.00 77.62 88 PRO A C 1
ATOM 694 O O . PRO A 1 88 ? 19.291 -11.578 -33.210 1.00 77.62 88 PRO A O 1
ATOM 697 N N . SER A 1 89 ? 18.294 -9.587 -32.999 1.00 72.88 89 SER A N 1
ATOM 698 C CA . SER A 1 89 ? 17.986 -9.483 -34.424 1.00 72.88 89 SER A CA 1
ATOM 699 C C . SER A 1 89 ? 19.273 -9.237 -35.212 1.00 72.88 89 SER A C 1
ATOM 701 O O . SER A 1 89 ? 19.802 -8.123 -35.227 1.00 72.88 89 SER A O 1
ATOM 703 N N . VAL A 1 90 ? 19.783 -10.272 -35.876 1.00 70.19 90 VAL A N 1
ATOM 704 C CA . VAL A 1 90 ? 20.981 -10.184 -36.718 1.00 70.19 90 VAL A CA 1
ATOM 705 C C . VAL A 1 90 ? 20.560 -9.781 -38.129 1.00 70.19 90 VAL A C 1
ATOM 707 O O . VAL A 1 90 ? 20.408 -10.614 -39.020 1.00 70.19 90 VAL A O 1
ATOM 710 N N . THR A 1 91 ? 20.331 -8.490 -38.364 1.00 63.66 91 THR A N 1
ATOM 711 C CA . THR A 1 91 ? 20.238 -8.014 -39.745 1.00 63.66 91 THR A CA 1
ATOM 712 C C . THR A 1 91 ? 21.647 -7.959 -40.325 1.00 63.66 91 THR A C 1
ATOM 714 O O . THR A 1 91 ? 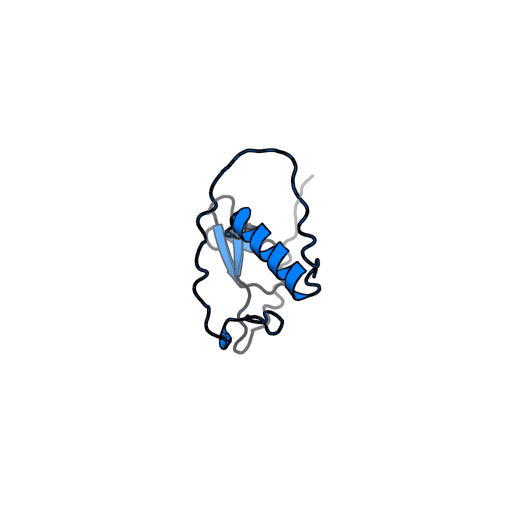22.525 -7.242 -39.841 1.00 63.66 91 THR A O 1
ATOM 717 N N . LYS A 1 92 ? 21.892 -8.730 -41.391 1.00 57.25 92 LYS A N 1
ATOM 718 C CA . LYS A 1 92 ? 23.047 -8.481 -42.259 1.00 57.25 92 LYS A CA 1
ATOM 719 C C . LYS A 1 92 ? 22.890 -7.043 -42.742 1.00 57.25 92 LYS A C 1
ATOM 721 O O . LYS A 1 92 ? 21.839 -6.717 -43.291 1.00 57.25 92 LYS A O 1
ATOM 726 N N . LYS A 1 93 ? 23.888 -6.184 -42.514 1.00 51.09 93 LYS A N 1
ATOM 727 C CA . LYS A 1 93 ? 23.944 -4.858 -43.141 1.00 51.09 93 LYS A CA 1
ATOM 728 C C . LYS A 1 93 ? 23.847 -5.059 -44.654 1.00 51.09 93 LYS A C 1
ATOM 730 O O . LYS A 1 93 ? 24.860 -5.224 -45.320 1.00 51.09 93 LYS A O 1
ATOM 735 N N . THR A 1 94 ? 22.643 -5.010 -45.208 1.00 47.09 94 THR A N 1
ATOM 736 C CA . THR A 1 94 ? 22.510 -4.415 -46.525 1.00 47.09 94 THR A CA 1
ATOM 737 C C . THR A 1 94 ? 22.858 -2.963 -46.278 1.00 47.09 94 THR A C 1
ATOM 739 O O . THR A 1 94 ? 22.214 -2.301 -45.462 1.00 47.09 94 THR A O 1
ATOM 742 N N . GLN A 1 95 ? 23.942 -2.495 -46.890 1.00 53.16 95 GLN A N 1
ATOM 743 C CA . GLN A 1 95 ? 24.187 -1.071 -47.045 1.00 53.16 95 GLN A CA 1
ATOM 744 C C . GLN A 1 95 ? 23.016 -0.510 -47.854 1.00 53.16 95 GLN A C 1
ATOM 746 O O . GLN A 1 95 ? 23.066 -0.426 -49.073 1.00 53.16 95 GLN A O 1
ATOM 751 N N . GLN A 1 96 ? 21.900 -0.241 -47.185 1.00 47.16 96 GLN A N 1
ATOM 752 C CA . GLN A 1 96 ? 20.728 0.326 -47.812 1.00 47.16 96 GLN A CA 1
ATOM 753 C C . GLN A 1 96 ? 20.955 1.827 -47.828 1.00 47.16 96 GLN A C 1
ATOM 755 O O . GLN A 1 96 ? 20.858 2.516 -46.814 1.00 47.16 96 GLN A O 1
ATOM 760 N N . SER A 1 97 ? 21.354 2.283 -49.009 1.00 52.62 97 SER A N 1
ATOM 761 C CA . SER A 1 97 ? 21.329 3.664 -49.449 1.00 52.62 97 SER A CA 1
ATOM 762 C C . SER A 1 97 ? 20.002 4.316 -49.056 1.00 52.62 97 SER A C 1
ATOM 764 O O . SER A 1 97 ? 18.967 4.070 -49.678 1.00 52.62 97 SER A O 1
ATOM 766 N N . CYS A 1 98 ? 20.023 5.163 -48.032 1.00 44.91 98 CYS A N 1
ATOM 767 C CA . CYS A 1 98 ? 18.985 6.158 -47.844 1.00 44.91 98 CYS A CA 1
ATOM 768 C C . CYS A 1 98 ? 19.238 7.293 -48.847 1.00 44.91 98 CYS A C 1
ATOM 770 O O . CYS A 1 98 ? 20.149 8.103 -48.696 1.00 44.91 98 CYS A O 1
ATOM 772 N N . GLY A 1 99 ? 18.437 7.321 -49.912 1.00 45.88 99 GLY A N 1
ATOM 773 C CA . GLY A 1 99 ? 18.316 8.471 -50.799 1.00 45.88 99 GLY A CA 1
ATOM 774 C C . GLY A 1 99 ? 17.619 9.615 -50.068 1.00 45.88 99 GLY A C 1
ATOM 775 O O . GLY A 1 99 ? 16.400 9.703 -50.080 1.00 45.88 99 GLY A O 1
ATOM 776 N N . CYS A 1 100 ? 18.395 10.449 -49.384 1.00 39.59 100 CYS A N 1
ATOM 777 C CA . CYS A 1 100 ? 18.050 11.815 -48.993 1.00 39.59 100 CYS A CA 1
ATOM 778 C C . CYS A 1 100 ? 19.332 12.448 -48.443 1.00 39.59 100 CYS A C 1
ATOM 780 O O . CYS A 1 100 ? 19.797 12.103 -47.355 1.00 39.59 100 CYS A O 1
ATOM 782 N N . GLY A 1 101 ? 19.953 13.312 -49.246 1.00 44.66 101 GLY A N 1
ATOM 783 C CA . GLY A 1 101 ? 21.156 14.036 -48.865 1.00 44.66 101 GLY A CA 1
ATOM 784 C C . GLY A 1 101 ? 20.862 14.993 -47.718 1.00 44.66 101 GLY A C 1
ATOM 785 O O . GLY A 1 101 ? 20.124 15.955 -47.889 1.00 44.66 101 GLY A O 1
ATOM 786 N N . SER A 1 102 ? 21.446 14.735 -46.552 1.00 41.47 102 SER A N 1
ATOM 787 C CA . SER A 1 102 ? 21.718 15.740 -45.522 1.00 41.47 102 SER A CA 1
ATOM 788 C C . SER A 1 102 ? 22.803 15.204 -44.596 1.00 41.47 102 SER A C 1
ATOM 790 O O . SER A 1 102 ? 22.610 14.273 -43.814 1.00 41.47 102 SER A O 1
ATOM 792 N N . SER A 1 103 ? 23.986 15.780 -44.759 1.00 44.72 103 SER A N 1
ATOM 793 C CA . SER A 1 103 ? 25.225 15.458 -44.069 1.00 44.72 103 SER A CA 1
ATOM 794 C C . SER A 1 103 ? 25.173 15.949 -42.622 1.00 44.72 103 SER A C 1
ATOM 796 O O . SER A 1 103 ? 25.578 17.069 -42.330 1.00 44.72 103 SER A O 1
ATOM 798 N N . HIS A 1 104 ? 24.720 15.109 -41.693 1.00 41.12 104 HIS A N 1
ATOM 799 C CA . HIS A 1 104 ? 25.039 15.292 -40.277 1.00 41.12 104 HIS A CA 1
ATOM 800 C C . HIS A 1 104 ? 26.079 14.248 -39.882 1.00 41.12 104 HIS A C 1
ATOM 802 O O . HIS A 1 104 ? 25.777 13.061 -39.737 1.00 41.12 104 HIS A O 1
ATOM 808 N N . GLY A 1 105 ? 27.334 14.695 -39.781 1.00 40.47 105 GLY A N 1
ATOM 809 C CA . GLY A 1 105 ? 28.450 13.882 -39.320 1.00 40.47 105 GLY A CA 1
ATOM 810 C C . GLY A 1 105 ? 28.129 13.301 -37.950 1.00 40.47 105 GLY A C 1
ATOM 811 O O . GLY A 1 105 ? 28.020 14.028 -36.968 1.00 40.47 105 GLY A O 1
ATOM 812 N N . ARG A 1 106 ? 27.948 11.980 -37.882 1.00 48.75 106 ARG A N 1
ATOM 813 C CA . ARG A 1 106 ? 27.922 11.284 -36.599 1.00 48.75 106 ARG A CA 1
ATOM 814 C C . ARG A 1 106 ? 29.345 11.252 -36.066 1.00 48.75 106 ARG A C 1
ATOM 816 O O . ARG A 1 106 ? 30.189 10.540 -36.614 1.00 48.75 106 ARG A O 1
ATOM 823 N N . GLU A 1 107 ? 29.587 11.984 -34.985 1.00 50.41 107 GLU A N 1
ATOM 824 C CA . GLU A 1 107 ? 30.726 11.727 -34.115 1.00 50.41 107 GLU A CA 1
ATOM 825 C C . GLU A 1 107 ? 30.675 10.252 -33.706 1.00 50.41 107 GLU A C 1
ATOM 827 O O . GLU A 1 107 ? 29.714 9.762 -33.103 1.00 50.41 107 GLU A O 1
ATOM 832 N N . LYS A 1 108 ? 31.692 9.502 -34.138 1.00 48.88 108 LYS A N 1
ATOM 833 C CA . LYS A 1 108 ? 31.883 8.118 -33.728 1.00 48.88 108 LYS A CA 1
ATOM 834 C C . LYS A 1 108 ? 32.213 8.159 -32.243 1.00 48.88 108 LYS A C 1
ATOM 836 O O . LYS A 1 108 ? 33.366 8.378 -31.886 1.00 48.88 108 LYS A O 1
ATOM 841 N N . HIS A 1 109 ? 31.225 7.929 -31.385 1.00 50.41 109 HIS A N 1
ATOM 842 C CA . HIS A 1 109 ? 31.515 7.530 -30.016 1.00 50.41 109 HIS A CA 1
ATOM 843 C C . HIS A 1 109 ? 32.352 6.250 -30.098 1.00 50.41 109 HIS A C 1
ATOM 845 O O . HIS A 1 109 ? 31.837 5.177 -30.420 1.00 50.41 109 HIS A O 1
ATOM 851 N N . GLN A 1 110 ? 33.661 6.382 -29.877 1.00 52.91 110 GLN A N 1
ATOM 852 C CA . GLN A 1 110 ? 34.534 5.260 -29.572 1.00 52.91 110 GLN A CA 1
ATOM 853 C C . GLN A 1 110 ? 33.958 4.634 -28.306 1.00 52.91 110 GLN A C 1
ATOM 855 O O . GLN A 1 110 ? 34.081 5.185 -27.214 1.00 52.91 110 GLN A O 1
ATOM 860 N N . GLY A 1 111 ? 33.212 3.543 -28.483 1.00 49.91 111 GLY A N 1
ATOM 861 C CA . GLY A 1 111 ? 32.669 2.784 -27.373 1.00 49.91 111 GLY A CA 1
ATOM 862 C C . GLY A 1 111 ? 33.829 2.399 -26.471 1.00 49.91 111 GLY A C 1
ATOM 863 O O . GLY A 1 111 ? 34.756 1.722 -26.914 1.00 49.91 111 GLY A O 1
ATOM 864 N N . TYR A 1 112 ? 33.798 2.867 -25.227 1.00 54.72 112 TYR A N 1
ATOM 865 C CA . TYR A 1 112 ? 34.702 2.394 -24.194 1.00 54.72 112 TYR A CA 1
ATOM 866 C C . TYR A 1 112 ? 34.561 0.872 -24.149 1.00 54.72 112 TYR A C 1
ATOM 868 O O . TYR A 1 112 ? 33.479 0.325 -23.929 1.00 54.72 112 TYR A O 1
ATOM 876 N N . ALA A 1 113 ? 35.648 0.180 -24.473 1.00 62.34 113 ALA A N 1
ATOM 877 C CA . ALA A 1 113 ? 35.679 -1.266 -24.507 1.00 62.34 113 ALA A CA 1
ATOM 878 C C . ALA A 1 113 ? 35.456 -1.775 -23.079 1.00 62.34 113 ALA A C 1
ATOM 880 O O . ALA A 1 113 ? 36.380 -1.794 -22.271 1.00 62.34 113 ALA A O 1
ATOM 881 N N . LEU A 1 114 ? 34.225 -2.181 -22.761 1.00 64.06 114 LEU A N 1
ATOM 882 C CA . LEU A 1 114 ? 33.934 -2.843 -21.493 1.00 64.06 114 LEU A CA 1
ATOM 883 C C . LEU A 1 114 ? 34.847 -4.074 -21.359 1.00 64.06 114 LEU A C 1
ATOM 885 O O . LEU A 1 114 ? 35.119 -4.727 -22.373 1.00 64.06 114 LEU A O 1
ATOM 889 N N . PRO A 1 115 ? 35.355 -4.411 -20.165 1.00 66.31 115 PRO A N 1
ATOM 890 C CA . PRO A 1 115 ? 36.147 -5.625 -19.979 1.00 66.31 115 PRO A CA 1
ATOM 891 C C . PRO A 1 115 ? 35.314 -6.857 -20.360 1.00 66.31 115 PRO A C 1
ATOM 893 O O . PRO A 1 115 ? 34.097 -6.843 -20.204 1.00 66.31 115 PRO A O 1
ATOM 896 N N . PHE A 1 116 ? 35.948 -7.934 -20.841 1.00 62.03 116 PHE A N 1
ATOM 897 C CA . PHE A 1 116 ? 35.257 -9.152 -21.311 1.00 62.03 116 PHE A CA 1
ATOM 898 C C . PHE A 1 116 ? 34.253 -9.716 -20.288 1.00 62.03 116 PHE A C 1
ATOM 900 O O . PHE A 1 116 ? 33.174 -10.151 -20.665 1.00 62.03 116 PHE A O 1
ATOM 907 N N . SER A 1 117 ? 34.559 -9.597 -18.992 1.00 67.94 117 SER A N 1
ATOM 908 C CA . SER A 1 117 ? 33.674 -9.981 -17.880 1.00 67.94 117 SER A CA 1
ATOM 909 C C . SER A 1 117 ? 32.340 -9.209 -17.840 1.00 67.94 117 SER A C 1
ATOM 911 O O . SER A 1 117 ? 31.324 -9.737 -17.401 1.00 67.94 117 SER A O 1
ATOM 913 N N . GLN A 1 118 ? 32.314 -7.971 -18.343 1.00 68.56 118 GLN A N 1
ATOM 914 C CA . GLN A 1 118 ? 31.108 -7.141 -18.446 1.00 68.56 118 GLN A CA 1
ATOM 915 C C . GLN A 1 118 ? 30.439 -7.225 -19.829 1.00 68.56 118 GLN A C 1
ATOM 917 O O . GLN A 1 118 ? 29.435 -6.551 -20.070 1.00 68.56 118 GLN A O 1
ATOM 922 N N . ARG A 1 119 ? 30.981 -8.027 -20.756 1.00 67.94 119 ARG A N 1
ATOM 923 C CA . ARG A 1 119 ? 30.398 -8.238 -22.086 1.00 67.94 119 ARG A CA 1
ATOM 924 C C . ARG A 1 119 ? 29.439 -9.416 -22.059 1.00 67.94 119 ARG A C 1
ATOM 926 O O . ARG A 1 119 ? 29.605 -10.380 -21.319 1.00 67.94 119 ARG A O 1
ATOM 933 N N . ARG A 1 120 ? 28.414 -9.338 -22.901 1.00 71.8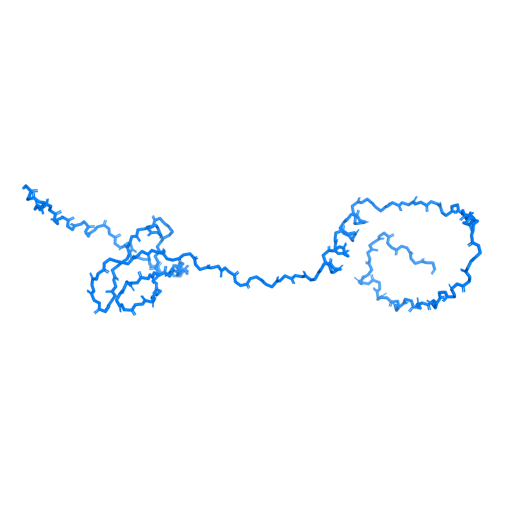8 120 ARG A N 1
ATOM 934 C CA . ARG A 1 120 ? 27.432 -10.415 -23.043 1.00 71.88 120 ARG A CA 1
ATOM 935 C C . ARG A 1 120 ? 28.038 -11.526 -23.918 1.00 71.88 120 ARG A C 1
ATOM 937 O O . ARG A 1 120 ? 28.717 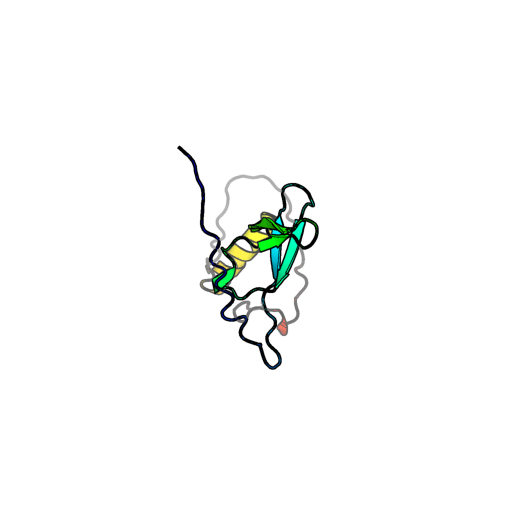-11.181 -24.882 1.00 71.88 120 ARG A O 1
ATOM 944 N N . PRO A 1 121 ? 27.785 -12.821 -23.651 1.00 68.06 121 PRO A N 1
ATOM 945 C CA . PRO A 1 121 ? 28.457 -13.933 -24.345 1.00 68.06 121 PRO A CA 1
ATOM 946 C C . PRO A 1 121 ? 28.304 -13.941 -25.874 1.00 68.06 121 PRO A C 1
ATOM 948 O O . PRO A 1 121 ? 29.166 -14.448 -26.581 1.00 68.06 121 PRO A O 1
ATOM 951 N N . TRP A 1 122 ? 27.220 -13.359 -26.391 1.00 69.44 122 TRP A N 1
ATOM 952 C CA . TRP A 1 122 ? 26.935 -13.238 -27.825 1.00 69.44 122 TRP A CA 1
ATOM 953 C C . TRP A 1 122 ? 27.504 -11.961 -28.470 1.00 69.44 122 TRP A C 1
ATOM 955 O O . TRP A 1 122 ? 27.371 -11.753 -29.675 1.00 69.44 122 TRP A O 1
ATOM 965 N N . MET A 1 123 ? 28.132 -11.084 -27.685 1.00 68.38 123 MET A N 1
ATOM 966 C CA . MET A 1 123 ? 28.708 -9.823 -28.143 1.00 68.38 123 MET A CA 1
ATOM 967 C C . MET A 1 123 ? 30.140 -10.074 -28.641 1.00 68.38 123 MET A C 1
ATOM 969 O O . MET A 1 123 ? 31.116 -9.860 -27.922 1.00 68.38 123 MET A O 1
ATOM 973 N N . LEU A 1 124 ? 30.253 -10.577 -29.873 1.00 59.22 124 LEU A N 1
ATOM 974 C CA . LEU A 1 124 ? 31.535 -10.827 -30.535 1.00 59.22 124 LEU A CA 1
ATOM 975 C C . LEU A 1 124 ? 32.251 -9.492 -30.790 1.00 59.22 124 LEU A C 1
ATOM 977 O O . LEU A 1 124 ? 31.728 -8.616 -31.480 1.00 59.22 124 LEU A O 1
ATOM 981 N N . SER A 1 125 ? 33.441 -9.323 -30.216 1.00 57.97 125 SER A N 1
ATOM 982 C CA . SER A 1 125 ? 34.351 -8.248 -30.614 1.00 57.97 125 SER A CA 1
ATOM 983 C C . SER A 1 125 ? 34.926 -8.548 -31.994 1.00 57.97 125 SER A C 1
ATOM 985 O O . SER A 1 125 ? 35.346 -9.679 -32.236 1.00 57.97 125 SER A O 1
ATOM 987 N N . HIS A 1 126 ? 34.953 -7.542 -32.865 1.00 53.41 126 HIS A N 1
ATOM 988 C CA . HIS A 1 126 ? 35.838 -7.531 -34.031 1.00 53.41 126 HIS A CA 1
ATOM 989 C C . HIS A 1 126 ? 37.221 -7.028 -33.628 1.00 53.41 126 HIS A C 1
ATOM 991 O O . HIS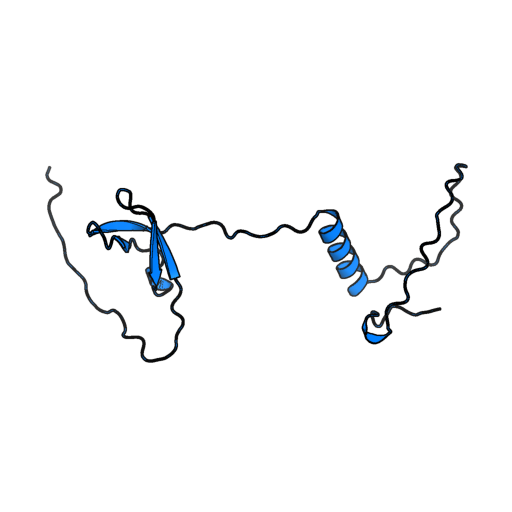 A 1 126 ? 37.273 -6.147 -32.735 1.00 53.41 126 HIS A O 1
#

Sequence (126 aa):
MNWQRSMVGRSFYAIPFRGRDRMPSYEYECNHCGKFTENRPLAQSGDPAVCPQCDQSAARVISPCRLSRASSNLRMAHQVNERSADNPSVTKKTQQSCGCGSSHGREKHQGYALPFSQRRPWMLSH

InterPro domains:
  IPR013429 Putative regulatory protein FmdB, zinc ribbon domain [PF09723] (23-62)
  IPR013429 Putative regulatory protein FmdB, zinc ribbon domain [SM00834] (23-63)
  IPR013429 Putative regulatory protein FmdB, zinc ribbon domain [TIGR02605] (23-69)